Protein AF-A0A426TUD2-F1 (afdb_monomer_lite)

Radius of gyration: 15.71 Å; chains: 1; bounding box: 32×30×50 Å

Structure (mmCIF, N/CA/C/O backbone):
data_AF-A0A426TUD2-F1
#
_entry.id   AF-A0A426TUD2-F1
#
loop_
_atom_site.group_PDB
_atom_site.id
_atom_site.type_symbol
_atom_site.label_atom_id
_atom_site.label_alt_id
_atom_site.label_comp_id
_atom_site.label_asym_id
_atom_site.label_entity_id
_atom_site.label_seq_id
_atom_site.pdbx_PDB_ins_code
_atom_site.Cartn_x
_atom_site.Cartn_y
_atom_site.Cartn_z
_atom_site.occupancy
_atom_site.B_iso_or_equiv
_atom_site.auth_seq_id
_atom_site.auth_comp_id
_atom_site.auth_asym_id
_atom_site.auth_atom_id
_atom_site.pdbx_PDB_model_num
ATOM 1 N N . MET A 1 1 ? -5.319 -3.086 31.524 1.00 36.00 1 MET A N 1
ATOM 2 C CA . MET A 1 1 ? -4.869 -2.495 30.246 1.00 36.00 1 MET A CA 1
ATOM 3 C C . MET A 1 1 ? -4.905 -3.609 29.208 1.00 36.00 1 MET A C 1
ATOM 5 O O . MET A 1 1 ? -3.940 -4.347 29.091 1.00 36.00 1 MET A O 1
ATOM 9 N N . GLY A 1 2 ? -6.070 -3.860 28.607 1.00 40.62 2 GLY A N 1
ATOM 10 C CA . GLY A 1 2 ? -6.332 -5.069 27.818 1.00 40.62 2 GLY A CA 1
ATOM 11 C C . GLY A 1 2 ? -6.482 -4.768 26.328 1.00 40.62 2 GLY A C 1
ATOM 12 O O . GLY A 1 2 ? -7.270 -3.904 25.970 1.00 40.62 2 GLY A O 1
ATOM 13 N N . HIS A 1 3 ? -5.733 -5.517 25.514 1.00 43.00 3 HIS A N 1
ATOM 14 C CA . HIS A 1 3 ? -5.920 -5.785 24.079 1.00 43.00 3 HIS A CA 1
ATOM 15 C C . HIS A 1 3 ? -5.788 -4.619 23.083 1.00 43.00 3 HIS A C 1
ATOM 17 O O . HIS A 1 3 ? -6.689 -4.330 22.306 1.00 43.00 3 HIS A O 1
ATOM 23 N N . ASN A 1 4 ? -4.580 -4.052 23.003 1.00 54.97 4 ASN A N 1
ATOM 24 C CA . ASN A 1 4 ? -4.110 -3.288 21.836 1.00 54.97 4 ASN A CA 1
ATOM 25 C C . ASN A 1 4 ? -3.398 -4.188 20.802 1.00 54.97 4 ASN A C 1
ATOM 27 O O . ASN A 1 4 ? -2.557 -3.728 20.037 1.00 54.97 4 ASN A O 1
ATOM 31 N N . GLN A 1 5 ? -3.684 -5.490 20.788 1.00 68.19 5 GLN A N 1
ATOM 32 C CA . GLN A 1 5 ? -3.081 -6.424 19.837 1.00 68.19 5 GLN A CA 1
ATOM 33 C C . GLN A 1 5 ? -3.903 -6.437 18.543 1.00 68.19 5 GLN A C 1
ATOM 35 O O . GLN A 1 5 ? -5.105 -6.148 18.555 1.00 68.19 5 GLN A O 1
ATOM 40 N N . ILE A 1 6 ? -3.232 -6.658 17.418 1.00 77.06 6 ILE A N 1
ATOM 41 C CA . ILE A 1 6 ? -3.902 -6.931 16.147 1.00 77.06 6 ILE A CA 1
ATOM 42 C C . ILE A 1 6 ? -4.496 -8.331 16.257 1.00 77.06 6 ILE A C 1
ATOM 44 O O . ILE A 1 6 ? -3.833 -9.231 16.768 1.00 77.06 6 ILE A O 1
ATOM 48 N N . ASP A 1 7 ? -5.738 -8.501 15.817 1.00 82.75 7 ASP A N 1
ATOM 49 C CA . ASP A 1 7 ? -6.305 -9.837 15.676 1.00 82.75 7 ASP A CA 1
ATOM 50 C C . ASP A 1 7 ? -5.649 -10.501 14.459 1.00 82.75 7 ASP A C 1
ATOM 52 O O . ASP A 1 7 ? -5.958 -10.168 13.314 1.00 82.75 7 ASP A O 1
ATOM 56 N N . GLU A 1 8 ? -4.686 -11.386 14.717 1.00 83.38 8 GLU A N 1
ATOM 57 C CA . GLU A 1 8 ? -3.922 -12.089 13.681 1.00 83.38 8 GLU A CA 1
ATOM 58 C C . GLU A 1 8 ? -4.817 -12.969 12.803 1.00 83.38 8 GLU A C 1
ATOM 60 O O . GLU A 1 8 ? -4.567 -13.089 11.604 1.00 83.38 8 GLU A O 1
ATOM 65 N N . HIS A 1 9 ? -5.891 -13.537 13.362 1.00 84.56 9 HIS A N 1
ATOM 66 C CA . HIS A 1 9 ? -6.838 -14.332 12.587 1.00 84.56 9 HIS A CA 1
ATOM 67 C C . HIS A 1 9 ? -7.588 -13.447 11.593 1.00 84.56 9 HIS A C 1
ATOM 69 O O . HIS A 1 9 ? -7.661 -13.759 10.404 1.00 84.56 9 HIS A O 1
ATOM 75 N N . TYR A 1 10 ? -8.092 -12.308 12.063 1.00 86.62 10 TYR A N 1
ATOM 76 C CA . TYR A 1 10 ? -8.818 -11.377 11.209 1.00 86.62 10 TYR A CA 1
ATOM 77 C C . TYR A 1 10 ? -7.907 -10.710 10.167 1.00 86.62 10 TYR A C 1
ATOM 79 O O . TYR A 1 10 ? -8.312 -10.520 9.018 1.00 86.62 10 TYR A O 1
ATOM 87 N N . LEU A 1 11 ? -6.655 -10.412 10.533 1.00 89.44 11 LEU A N 1
ATOM 88 C CA . LEU A 1 11 ? -5.634 -9.955 9.591 1.00 89.44 11 LEU A CA 1
ATOM 89 C C . LEU A 1 11 ? -5.381 -11.000 8.500 1.00 89.44 11 LEU A C 1
ATOM 91 O O . LEU A 1 11 ? -5.358 -10.632 7.331 1.00 89.44 11 LEU A O 1
ATOM 95 N N . GLY A 1 12 ? -5.247 -12.280 8.860 1.00 89.31 12 GLY A N 1
ATOM 96 C CA . GLY A 1 12 ? -5.080 -13.373 7.899 1.00 89.31 12 GLY A CA 1
ATOM 97 C C . GLY A 1 12 ? -6.261 -13.482 6.932 1.00 89.31 12 GLY A C 1
ATOM 98 O O . GLY A 1 12 ? -6.066 -13.507 5.719 1.00 89.31 12 GLY A O 1
ATOM 99 N N . VAL A 1 13 ? -7.495 -13.429 7.447 1.00 91.88 13 VAL A N 1
ATOM 100 C CA . VAL A 1 13 ? -8.706 -13.436 6.609 1.00 91.88 13 VAL A CA 1
ATOM 101 C C . VAL A 1 13 ? -8.710 -12.260 5.633 1.00 91.88 13 VAL A C 1
ATOM 103 O O . VAL A 1 13 ? -8.972 -12.455 4.447 1.00 91.88 13 VAL A O 1
ATOM 106 N N . LEU A 1 14 ? -8.405 -11.042 6.088 1.00 93.75 14 LEU A N 1
ATOM 107 C CA . LEU A 1 14 ? -8.321 -9.887 5.191 1.00 93.75 14 LEU A CA 1
ATOM 108 C C . LEU A 1 14 ? -7.164 -9.997 4.200 1.00 93.75 14 LEU A C 1
ATOM 110 O O . LEU A 1 14 ? -7.318 -9.591 3.048 1.00 93.75 14 LEU A O 1
ATOM 114 N N . SER A 1 15 ? -6.027 -10.534 4.632 1.00 94.38 15 SER A N 1
ATOM 115 C CA . SER A 1 15 ? -4.863 -10.752 3.780 1.00 94.38 15 SER A CA 1
ATOM 116 C C . SER A 1 15 ? -5.247 -11.598 2.565 1.00 94.38 15 SER A C 1
ATOM 118 O O . SER A 1 15 ? -5.055 -11.161 1.429 1.00 94.38 15 SER A O 1
ATOM 120 N N . ASP A 1 16 ? -5.925 -12.724 2.793 1.00 93.50 16 ASP A N 1
ATOM 121 C CA . ASP A 1 16 ? -6.317 -13.657 1.735 1.00 93.50 16 ASP A CA 1
ATOM 122 C C . ASP A 1 16 ? -7.517 -13.172 0.909 1.00 93.50 16 ASP A C 1
ATOM 124 O O . ASP A 1 16 ? -7.523 -13.271 -0.320 1.00 93.50 16 ASP A O 1
ATOM 128 N N . THR A 1 17 ? -8.561 -12.663 1.569 1.00 94.75 17 THR A N 1
ATOM 129 C CA . THR A 1 17 ? -9.856 -12.397 0.912 1.00 94.75 17 THR A CA 1
ATOM 130 C C . THR A 1 17 ? -9.960 -11.011 0.286 1.00 94.75 17 THR A C 1
ATOM 132 O O . THR A 1 17 ? -10.781 -10.808 -0.609 1.00 94.75 17 THR A O 1
ATOM 135 N N . LEU A 1 18 ? -9.136 -10.061 0.734 1.00 94.94 18 LEU A N 1
ATOM 136 C CA . LEU A 1 18 ? -9.221 -8.660 0.331 1.00 94.94 18 LEU A CA 1
ATOM 137 C C . LEU A 1 18 ? -7.897 -8.148 -0.232 1.00 94.94 18 LEU A C 1
ATOM 139 O O . LEU A 1 18 ? -7.848 -7.689 -1.373 1.00 94.94 18 LEU A O 1
ATOM 143 N N . LEU A 1 19 ? -6.814 -8.246 0.541 1.00 97.06 19 LEU A N 1
ATOM 144 C CA . LEU A 1 19 ? -5.549 -7.594 0.203 1.00 97.06 19 LEU A CA 1
ATOM 145 C C . LEU A 1 19 ? -4.816 -8.305 -0.936 1.00 97.06 19 LEU A C 1
ATOM 147 O O . LEU A 1 19 ? -4.286 -7.628 -1.816 1.00 97.06 19 LEU A O 1
ATOM 151 N N . TYR A 1 20 ? -4.820 -9.640 -0.969 1.00 97.50 20 TYR A N 1
ATOM 152 C CA . TYR A 1 20 ? -4.233 -10.405 -2.068 1.00 97.50 20 TYR A CA 1
ATOM 153 C C . TYR A 1 20 ? -4.912 -10.111 -3.422 1.00 97.50 20 TYR A C 1
ATOM 155 O O . TYR A 1 20 ? -4.207 -9.717 -4.361 1.00 97.50 20 TYR A O 1
ATOM 163 N N . PRO A 1 21 ? -6.255 -10.213 -3.561 1.00 97.69 21 PRO A N 1
ATOM 164 C CA . PRO A 1 21 ? -6.935 -9.841 -4.800 1.00 97.69 21 PRO A CA 1
ATOM 165 C C . PRO A 1 21 ? -6.694 -8.382 -5.199 1.00 97.69 21 PRO A C 1
ATOM 167 O O . PRO A 1 21 ? -6.480 -8.095 -6.376 1.00 97.69 21 PRO A O 1
ATOM 170 N N . GLU A 1 22 ? -6.696 -7.452 -4.242 1.00 97.56 22 GLU A N 1
ATOM 171 C CA . GLU A 1 22 ? -6.455 -6.034 -4.523 1.00 97.56 22 GLU A CA 1
ATOM 172 C C . GLU A 1 22 ? -5.025 -5.765 -4.995 1.00 97.56 22 GLU A C 1
ATOM 174 O O . GLU A 1 22 ? -4.836 -4.983 -5.929 1.00 97.56 22 GLU A O 1
ATOM 179 N N . ALA A 1 23 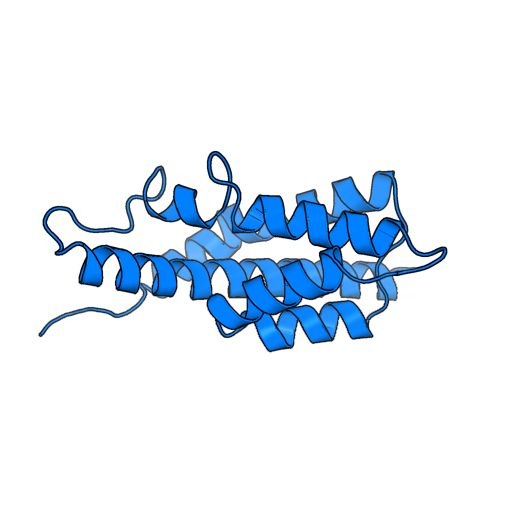? -4.026 -6.429 -4.410 1.00 98.06 23 ALA A N 1
ATOM 180 C CA . ALA A 1 23 ? -2.629 -6.316 -4.821 1.00 98.06 23 ALA A CA 1
ATOM 181 C C . ALA A 1 23 ? -2.410 -6.856 -6.241 1.00 98.06 23 ALA A C 1
ATOM 183 O O . ALA A 1 23 ? -1.746 -6.209 -7.054 1.00 98.06 23 ALA A O 1
ATOM 184 N N . ARG A 1 24 ? -3.030 -7.997 -6.571 1.00 97.81 24 ARG A N 1
ATOM 185 C CA . ARG A 1 24 ? -3.049 -8.548 -7.935 1.00 97.81 24 ARG A CA 1
ATOM 186 C C . ARG A 1 24 ? -3.677 -7.568 -8.918 1.00 97.81 24 ARG A C 1
ATOM 188 O O . ARG A 1 24 ? -3.041 -7.187 -9.890 1.00 97.81 24 ARG A O 1
ATOM 195 N N . GLN A 1 25 ? -4.880 -7.082 -8.622 1.00 97.69 25 GLN A N 1
ATOM 196 C CA . GLN A 1 25 ? -5.573 -6.135 -9.495 1.00 97.69 25 GLN A CA 1
ATOM 197 C C . GLN A 1 25 ? -4.828 -4.806 -9.641 1.00 97.69 25 GLN A C 1
ATOM 199 O O . GLN A 1 25 ? -4.883 -4.186 -10.702 1.00 97.69 25 GLN A O 1
ATOM 204 N N . PHE A 1 26 ? -4.167 -4.334 -8.581 1.00 97.88 26 PHE A N 1
ATOM 205 C CA . PHE A 1 26 ? -3.298 -3.164 -8.642 1.00 97.88 26 PHE A CA 1
ATOM 206 C C . PHE A 1 26 ? -2.200 -3.382 -9.682 1.00 97.88 26 PHE A C 1
ATOM 208 O O . PHE A 1 26 ? -2.045 -2.559 -10.584 1.00 97.88 26 PHE A O 1
ATOM 215 N N . LEU A 1 27 ? -1.487 -4.506 -9.577 1.00 97.12 27 LEU A N 1
ATOM 216 C CA . LEU A 1 27 ? -0.404 -4.848 -10.486 1.00 97.12 27 LEU A CA 1
ATOM 217 C C . LEU A 1 27 ? -0.909 -5.031 -11.920 1.00 97.12 27 LEU A C 1
ATOM 219 O O . LEU A 1 27 ? -0.376 -4.409 -12.831 1.00 97.12 27 LEU A O 1
ATOM 223 N N . ASP A 1 28 ? -1.981 -5.798 -12.115 1.00 96.69 28 ASP A N 1
ATOM 224 C CA . ASP A 1 28 ? -2.558 -6.069 -13.433 1.00 96.69 28 ASP A CA 1
ATOM 225 C C . ASP A 1 28 ? -3.016 -4.785 -14.131 1.00 96.69 28 ASP A C 1
ATOM 227 O O . ASP A 1 28 ? -2.833 -4.625 -15.334 1.00 96.69 28 ASP A O 1
ATOM 231 N N . ARG A 1 29 ? -3.620 -3.840 -13.394 1.00 96.75 29 ARG A N 1
ATOM 232 C CA . ARG A 1 29 ? -3.993 -2.533 -13.956 1.00 96.75 29 ARG A CA 1
ATOM 233 C C . ARG A 1 29 ? -2.769 -1.717 -14.337 1.00 96.75 29 ARG A C 1
ATOM 235 O O . ARG A 1 29 ? -2.778 -1.102 -15.395 1.00 96.75 29 ARG A O 1
ATOM 242 N N . PHE A 1 30 ? -1.740 -1.713 -13.495 1.00 97.00 30 PHE A N 1
ATOM 243 C CA . PHE A 1 30 ? -0.510 -0.987 -13.777 1.00 97.00 30 PHE A CA 1
ATOM 244 C C . PHE A 1 30 ? 0.187 -1.534 -15.032 1.00 97.00 30 PHE A C 1
ATOM 246 O O . PHE A 1 30 ? 0.553 -0.763 -15.916 1.00 97.00 30 PHE A O 1
ATOM 253 N N . LEU A 1 31 ? 0.275 -2.860 -15.159 1.00 96.25 31 LEU A N 1
ATOM 254 C CA . LEU A 1 31 ? 0.938 -3.539 -16.275 1.00 96.25 31 LEU A CA 1
ATOM 255 C C . LEU A 1 31 ? 0.200 -3.426 -17.618 1.00 96.25 31 LEU A C 1
ATOM 257 O O . LEU A 1 31 ? 0.786 -3.699 -18.661 1.00 96.25 31 LEU A O 1
ATOM 261 N N . LYS A 1 32 ? -1.065 -2.985 -17.633 1.00 96.56 32 LYS A N 1
ATOM 262 C CA . LYS A 1 32 ? -1.768 -2.658 -18.888 1.00 96.56 32 LYS A CA 1
ATOM 263 C C . LYS A 1 32 ? -1.189 -1.437 -19.595 1.00 96.56 32 LYS A C 1
ATOM 265 O O . LYS A 1 32 ? -1.361 -1.304 -20.802 1.00 96.56 32 LYS A O 1
ATOM 270 N N . GLU A 1 33 ? -0.569 -0.534 -18.842 1.00 95.62 33 GLU A N 1
ATOM 271 C CA . GLU A 1 33 ? -0.129 0.774 -19.337 1.00 95.62 33 GLU A CA 1
ATOM 272 C C . GLU A 1 33 ? 1.381 0.985 -19.183 1.00 95.62 33 GLU A C 1
ATOM 274 O O . GLU A 1 33 ? 1.957 1.827 -19.872 1.00 95.62 33 GLU A O 1
ATOM 279 N N . TYR A 1 34 ? 2.028 0.235 -18.288 1.00 95.88 34 TYR A N 1
ATOM 280 C CA . TYR A 1 34 ? 3.396 0.492 -17.859 1.00 95.88 34 TYR A CA 1
ATOM 281 C C . TYR A 1 34 ? 4.211 -0.784 -17.664 1.00 95.88 34 TYR A C 1
ATOM 283 O O . TYR A 1 34 ? 3.688 -1.839 -17.323 1.00 95.88 34 TYR A O 1
ATOM 291 N N . GLU A 1 35 ? 5.528 -0.652 -17.795 1.00 93.56 35 GLU A N 1
ATOM 292 C CA . GLU A 1 35 ? 6.474 -1.717 -17.469 1.00 93.56 35 GLU A CA 1
ATOM 293 C C . GLU A 1 35 ? 6.660 -1.866 -15.956 1.00 93.56 35 GLU A C 1
ATOM 295 O O . GLU A 1 35 ? 6.612 -0.890 -15.197 1.00 93.56 35 GLU A O 1
ATOM 300 N N . LEU A 1 36 ? 6.922 -3.100 -15.518 1.00 93.44 36 LEU A N 1
ATOM 301 C CA . LEU A 1 36 ? 7.162 -3.416 -14.116 1.00 93.44 36 LEU A CA 1
ATOM 302 C C . LEU A 1 36 ? 8.359 -2.634 -13.547 1.00 93.44 36 LEU A C 1
ATOM 304 O O . LEU A 1 36 ? 9.387 -2.438 -14.198 1.00 93.44 36 LEU A O 1
ATOM 308 N N . LEU A 1 37 ? 8.265 -2.237 -12.273 1.00 93.62 37 LEU A N 1
ATOM 309 C CA . LEU A 1 37 ? 9.415 -1.661 -11.581 1.00 93.62 37 LEU A CA 1
ATOM 310 C C . LEU A 1 37 ? 10.551 -2.686 -11.415 1.00 93.62 37 LEU A C 1
ATOM 312 O O . LEU A 1 37 ? 10.297 -3.857 -11.137 1.00 93.62 37 LEU A O 1
ATOM 316 N N . PRO A 1 38 ? 11.820 -2.241 -11.418 1.00 93.69 38 PRO A N 1
ATOM 317 C CA . PRO A 1 38 ? 12.944 -3.102 -11.088 1.00 93.69 38 PRO A CA 1
ATOM 318 C C . PRO A 1 38 ? 12.807 -3.705 -9.691 1.00 93.69 38 PRO A C 1
ATOM 320 O O . PRO A 1 38 ? 12.423 -3.008 -8.748 1.00 93.69 38 PRO A O 1
ATOM 323 N N . THR A 1 39 ? 13.279 -4.939 -9.518 1.00 92.50 39 THR A N 1
ATOM 324 C CA . THR A 1 39 ? 13.262 -5.679 -8.245 1.00 92.50 39 THR A CA 1
ATOM 325 C C . THR A 1 39 ? 13.743 -4.859 -7.047 1.00 92.50 39 THR A C 1
ATOM 327 O O . THR A 1 39 ? 13.145 -4.912 -5.977 1.00 92.50 39 THR A O 1
ATOM 330 N N . LYS A 1 40 ? 14.774 -4.021 -7.218 1.00 93.19 40 LYS A N 1
ATOM 331 C CA . LYS A 1 40 ? 15.280 -3.146 -6.143 1.00 93.19 40 LYS A CA 1
ATOM 332 C C . LYS A 1 40 ? 14.231 -2.170 -5.587 1.00 93.19 40 LYS A C 1
ATOM 334 O O . LYS A 1 40 ? 14.275 -1.854 -4.404 1.00 93.19 40 LYS A O 1
ATOM 339 N N . GLN A 1 41 ? 13.305 -1.688 -6.420 1.00 94.12 41 GLN A N 1
ATOM 340 C CA . GLN A 1 41 ? 12.209 -0.815 -5.986 1.00 94.12 41 GLN A CA 1
ATOM 341 C C . GLN A 1 41 ? 11.185 -1.613 -5.168 1.00 94.12 41 GLN A C 1
ATOM 343 O O . GLN A 1 41 ? 10.762 -1.157 -4.109 1.00 94.12 41 GLN A O 1
ATOM 348 N N . MET A 1 42 ? 10.872 -2.838 -5.603 1.00 94.50 42 MET A N 1
ATOM 349 C CA . MET A 1 42 ? 9.966 -3.752 -4.897 1.00 94.50 42 MET A CA 1
ATOM 350 C C . MET A 1 42 ? 10.515 -4.177 -3.528 1.00 94.50 42 MET A C 1
ATOM 352 O O . MET A 1 42 ? 9.809 -4.136 -2.524 1.00 94.50 42 MET A O 1
ATOM 356 N N . VAL A 1 43 ? 11.808 -4.496 -3.447 1.00 92.25 43 VAL A N 1
ATOM 357 C CA . VAL A 1 43 ? 12.477 -4.803 -2.171 1.00 92.25 43 VAL A CA 1
ATOM 358 C C . VAL A 1 43 ? 12.496 -3.582 -1.243 1.00 92.25 43 VAL A C 1
ATOM 360 O O . VAL A 1 43 ? 12.291 -3.713 -0.034 1.00 92.25 43 VAL A O 1
ATOM 363 N N . GLY A 1 44 ? 12.691 -2.382 -1.803 1.00 94.00 44 GLY A N 1
ATOM 364 C CA . GLY A 1 44 ? 12.577 -1.124 -1.065 1.00 94.00 44 GLY A CA 1
ATOM 365 C C . GLY A 1 44 ? 11.195 -0.957 -0.433 1.00 94.00 44 GLY A C 1
ATOM 366 O O . GLY A 1 44 ? 11.099 -0.750 0.774 1.00 94.00 44 GLY A O 1
ATOM 367 N N . LEU A 1 45 ? 10.128 -1.138 -1.218 1.00 95.38 45 LEU A N 1
ATOM 368 C CA . LEU A 1 45 ? 8.747 -1.116 -0.723 1.00 95.38 45 LEU A CA 1
ATOM 369 C C . LEU A 1 45 ? 8.539 -2.078 0.446 1.00 95.38 45 LEU A C 1
ATOM 371 O O . LEU A 1 45 ? 8.039 -1.665 1.493 1.00 95.38 45 LEU A O 1
ATOM 375 N N . LEU A 1 46 ? 8.977 -3.331 0.301 1.00 94.94 46 LEU A N 1
ATOM 376 C CA . LEU A 1 46 ? 8.842 -4.332 1.357 1.00 94.94 46 LEU A CA 1
ATOM 377 C C . LEU A 1 46 ? 9.563 -3.904 2.643 1.00 94.94 46 LEU A C 1
ATOM 379 O O . LEU A 1 46 ? 9.014 -4.045 3.735 1.00 94.94 46 LEU A O 1
ATOM 383 N N . THR A 1 47 ? 10.757 -3.323 2.517 1.00 95.44 47 THR A N 1
ATOM 384 C CA . THR A 1 47 ? 11.559 -2.857 3.657 1.00 95.44 47 THR A CA 1
ATOM 385 C C . THR A 1 47 ? 10.823 -1.788 4.461 1.00 95.44 47 THR A C 1
ATOM 387 O O . THR A 1 47 ? 10.684 -1.920 5.676 1.00 95.44 47 THR A O 1
ATOM 390 N N . PHE A 1 48 ? 10.301 -0.763 3.784 1.00 96.19 48 PHE A N 1
ATOM 391 C CA . PHE A 1 48 ? 9.622 0.357 4.442 1.00 96.19 48 PHE A CA 1
ATOM 392 C C . PHE A 1 48 ? 8.181 0.039 4.858 1.00 96.19 48 PHE A C 1
ATOM 394 O O . PHE A 1 48 ? 7.623 0.741 5.695 1.00 96.19 48 PHE A O 1
ATOM 401 N N . SER A 1 49 ? 7.578 -1.032 4.331 1.00 95.81 49 SER A N 1
ATOM 402 C CA . SER A 1 49 ? 6.202 -1.428 4.668 1.00 95.81 49 SER A CA 1
ATOM 403 C C . SER A 1 49 ? 6.001 -1.907 6.109 1.00 95.81 49 SER A C 1
ATOM 405 O O . SER A 1 49 ? 4.868 -1.975 6.568 1.00 95.81 49 SER A O 1
ATOM 407 N N . ARG A 1 50 ? 7.083 -2.192 6.847 1.00 91.06 50 ARG A N 1
ATOM 408 C CA . ARG A 1 50 ? 7.030 -2.621 8.258 1.00 91.06 50 ARG A CA 1
ATOM 409 C C . ARG A 1 50 ? 6.506 -1.539 9.203 1.00 91.06 50 ARG A C 1
ATOM 411 O O . ARG A 1 50 ? 6.098 -1.841 10.321 1.00 91.06 50 ARG A O 1
ATOM 418 N N . ASN A 1 51 ? 6.542 -0.278 8.778 1.00 93.00 51 ASN A N 1
ATOM 419 C CA . ASN A 1 51 ? 6.037 0.848 9.543 1.00 93.00 51 ASN A CA 1
ATOM 420 C C . ASN A 1 51 ? 5.225 1.775 8.635 1.00 93.00 51 ASN A C 1
ATOM 422 O O . ASN A 1 51 ? 5.716 2.252 7.616 1.00 93.00 51 ASN A O 1
ATOM 426 N N . TRP A 1 52 ? 3.994 2.090 9.042 1.00 94.38 52 TRP A N 1
ATOM 427 C CA . TRP A 1 52 ? 3.092 2.947 8.269 1.00 94.38 52 TRP A CA 1
ATOM 428 C C . TRP A 1 52 ? 3.701 4.313 7.909 1.00 94.38 52 TRP A C 1
ATOM 430 O O . TRP A 1 52 ? 3.652 4.751 6.758 1.00 94.38 52 TRP A O 1
ATOM 440 N N . GLY A 1 53 ? 4.301 4.994 8.888 1.00 94.50 53 GLY A N 1
ATOM 441 C CA . GLY A 1 53 ? 4.892 6.316 8.691 1.00 94.50 53 GLY A CA 1
ATOM 442 C C . GLY A 1 53 ? 6.131 6.288 7.796 1.00 94.50 53 GLY A C 1
ATOM 443 O O . GLY A 1 53 ? 6.370 7.229 7.037 1.00 94.50 53 GLY A O 1
ATOM 444 N N . GLU A 1 54 ? 6.925 5.221 7.856 1.00 96.00 54 GLU A N 1
ATOM 445 C CA . GLU A 1 54 ? 8.057 5.014 6.947 1.00 96.00 54 GLU A CA 1
ATOM 446 C C . GLU A 1 54 ? 7.597 4.696 5.529 1.00 96.00 54 GLU A C 1
ATOM 448 O O . GLU A 1 54 ? 8.077 5.339 4.597 1.00 96.00 54 GLU A O 1
ATOM 453 N N . LEU A 1 55 ? 6.615 3.806 5.367 1.00 97.25 55 LEU A N 1
ATOM 454 C CA . LEU A 1 55 ? 6.027 3.478 4.072 1.00 97.25 55 LEU A CA 1
ATOM 455 C C . LEU A 1 55 ? 5.482 4.725 3.378 1.00 97.25 55 LEU A C 1
ATOM 457 O O . LEU A 1 55 ? 5.839 5.000 2.234 1.00 97.25 55 LEU A O 1
ATOM 461 N N . LEU A 1 56 ? 4.660 5.521 4.068 1.00 96.69 56 LEU A N 1
ATOM 462 C CA . LEU A 1 56 ? 4.103 6.737 3.477 1.00 96.69 56 LEU A CA 1
ATOM 463 C C . LEU A 1 56 ? 5.182 7.751 3.104 1.00 96.69 56 LEU A C 1
ATOM 465 O O . LEU A 1 56 ? 5.083 8.374 2.047 1.00 96.69 56 LEU A O 1
ATOM 469 N N . ARG A 1 57 ? 6.204 7.939 3.949 1.00 97.31 57 ARG A N 1
ATOM 470 C CA . ARG A 1 57 ? 7.327 8.835 3.630 1.00 97.31 57 ARG A CA 1
ATOM 471 C C . ARG A 1 57 ? 8.098 8.337 2.417 1.00 97.31 57 ARG A C 1
ATOM 473 O O . ARG A 1 57 ? 8.391 9.135 1.532 1.00 97.31 57 ARG A O 1
ATOM 480 N N . PHE A 1 58 ? 8.378 7.039 2.358 1.00 97.31 58 PHE A N 1
ATOM 481 C CA . PHE A 1 58 ? 9.056 6.416 1.232 1.00 97.31 58 PHE A CA 1
ATOM 482 C C . PHE A 1 58 ? 8.258 6.596 -0.060 1.00 97.31 58 PHE A C 1
ATOM 484 O O . PHE A 1 58 ? 8.782 7.154 -1.017 1.00 97.31 58 PHE A O 1
ATOM 491 N N . VAL A 1 59 ? 6.977 6.220 -0.077 1.00 97.69 59 VAL A N 1
ATOM 492 C CA . VAL A 1 59 ? 6.116 6.339 -1.263 1.00 97.69 59 VAL A CA 1
ATOM 493 C C . VAL A 1 59 ? 5.999 7.796 -1.720 1.00 97.69 59 VAL A C 1
ATOM 495 O O . VAL A 1 59 ? 6.181 8.071 -2.902 1.00 97.69 59 VAL A O 1
ATOM 498 N N . LYS A 1 60 ? 5.779 8.747 -0.799 1.00 97.06 60 LYS A N 1
ATOM 499 C CA . LYS A 1 60 ? 5.718 10.188 -1.121 1.00 97.06 60 LYS A CA 1
ATOM 500 C C . LYS A 1 60 ? 7.045 10.705 -1.683 1.00 97.06 60 LYS A C 1
ATOM 502 O O . LYS A 1 60 ? 7.048 11.491 -2.626 1.00 97.06 60 LYS A O 1
ATOM 507 N N . HIS A 1 61 ? 8.170 10.258 -1.127 1.00 97.12 61 HIS A N 1
ATOM 508 C CA . HIS A 1 61 ? 9.491 10.614 -1.636 1.00 97.12 61 HIS A CA 1
ATOM 509 C C . HIS A 1 61 ? 9.720 10.064 -3.047 1.00 97.12 61 HIS A C 1
ATOM 511 O O . HIS A 1 61 ? 10.177 10.799 -3.918 1.00 97.12 61 HIS A O 1
ATOM 517 N N . GLN A 1 62 ? 9.371 8.799 -3.291 1.00 96.81 62 GLN A N 1
ATOM 518 C CA . GLN A 1 62 ? 9.526 8.194 -4.610 1.00 96.81 62 GLN A CA 1
ATOM 519 C C . GLN A 1 62 ? 8.577 8.815 -5.646 1.00 96.81 62 GLN A C 1
ATOM 521 O O . GLN A 1 62 ? 8.982 9.025 -6.781 1.00 96.81 62 GLN A O 1
ATOM 526 N N . GLU A 1 63 ? 7.349 9.180 -5.279 1.00 96.38 63 GLU A N 1
ATOM 527 C CA . GLU A 1 63 ? 6.431 9.930 -6.151 1.00 96.38 63 GLU A CA 1
ATOM 528 C C . GLU A 1 63 ? 6.985 11.320 -6.522 1.00 96.38 63 GLU A C 1
ATOM 530 O O . GLU A 1 63 ? 6.854 11.766 -7.662 1.00 96.38 63 GLU A O 1
ATOM 535 N N . GLY A 1 64 ? 7.604 12.015 -5.564 1.00 94.56 64 GLY A N 1
ATOM 536 C CA . GLY A 1 64 ? 8.160 13.358 -5.759 1.00 94.56 64 GLY A CA 1
ATOM 537 C C . GLY A 1 64 ? 9.538 13.395 -6.424 1.00 94.56 64 GLY A C 1
ATOM 538 O O . GLY A 1 64 ? 10.037 14.479 -6.722 1.00 94.56 64 GLY A O 1
ATOM 539 N N . ARG A 1 65 ? 10.173 12.240 -6.632 1.00 95.69 65 ARG A N 1
ATOM 540 C CA . ARG A 1 65 ? 11.505 12.145 -7.228 1.00 95.69 65 ARG A CA 1
ATOM 541 C C . ARG A 1 65 ? 11.470 12.497 -8.71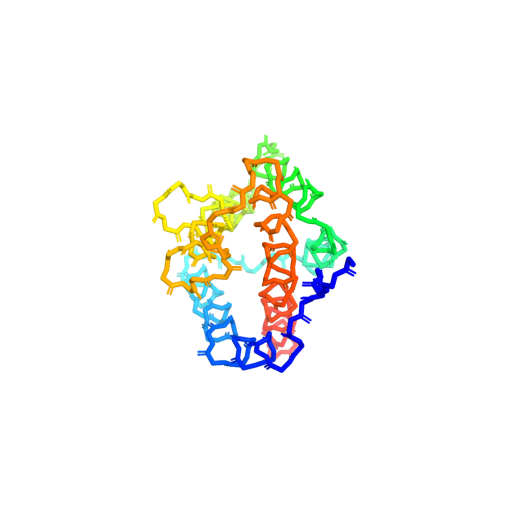8 1.00 95.69 65 ARG A C 1
ATOM 543 O O . ARG A 1 65 ? 10.538 12.133 -9.431 1.00 95.69 65 ARG A O 1
ATOM 550 N N . ASP A 1 66 ? 12.530 13.149 -9.192 1.00 94.81 66 ASP A N 1
ATOM 551 C CA . ASP A 1 66 ? 12.795 13.269 -10.624 1.00 94.81 66 ASP A CA 1
ATOM 552 C C . ASP A 1 66 ? 13.311 11.930 -11.173 1.00 94.81 66 ASP A C 1
ATOM 554 O O . ASP A 1 66 ? 14.390 11.445 -10.805 1.00 94.81 66 ASP A O 1
ATOM 558 N N . TRP A 1 67 ? 12.492 11.304 -12.015 1.00 92.62 67 TRP A N 1
ATOM 559 C CA . TRP A 1 67 ? 12.761 10.005 -12.624 1.00 92.62 67 TRP A CA 1
ATOM 560 C C . TRP A 1 67 ? 13.304 10.103 -14.052 1.00 92.62 67 TRP A C 1
ATOM 562 O O . TRP A 1 67 ? 13.590 9.064 -14.654 1.00 92.62 67 TRP A O 1
ATOM 572 N N . GLY A 1 68 ? 13.469 11.311 -14.599 1.00 93.56 68 GLY A N 1
ATOM 573 C CA . GLY A 1 68 ? 13.842 11.508 -15.997 1.00 93.56 68 GLY A CA 1
ATOM 574 C C . GLY A 1 68 ? 12.869 10.793 -16.938 1.00 93.56 68 GLY A C 1
ATOM 575 O O . GLY A 1 68 ? 11.669 11.024 -16.899 1.00 93.56 68 GLY A O 1
ATOM 576 N N . ASN A 1 69 ? 13.369 9.866 -17.757 1.00 91.44 69 ASN A N 1
ATOM 577 C CA . ASN A 1 69 ? 12.552 9.106 -18.711 1.00 91.44 69 ASN A CA 1
ATOM 578 C C . ASN A 1 69 ? 11.726 7.956 -18.091 1.00 91.44 69 ASN A C 1
ATOM 580 O O . ASN A 1 69 ? 11.107 7.188 -18.824 1.00 91.44 69 ASN A O 1
ATOM 584 N N . LYS A 1 70 ? 11.717 7.803 -16.761 1.00 92.94 70 LYS A N 1
ATOM 585 C CA . LYS A 1 70 ? 11.019 6.716 -16.048 1.00 92.94 70 LYS A CA 1
ATOM 586 C C . LYS A 1 70 ? 9.750 7.203 -15.358 1.00 92.94 70 LYS A C 1
ATOM 588 O O . LYS A 1 70 ? 9.498 6.871 -14.201 1.00 92.94 70 LYS A O 1
ATOM 593 N N . ASP A 1 71 ? 8.931 7.965 -16.075 1.00 92.19 71 ASP A N 1
ATOM 594 C CA . ASP A 1 71 ? 7.673 8.510 -15.549 1.00 92.19 71 ASP A CA 1
ATOM 595 C C . ASP A 1 71 ? 6.734 7.432 -14.994 1.00 92.19 71 ASP A C 1
ATOM 597 O O . ASP A 1 71 ? 6.036 7.663 -14.009 1.00 92.19 71 ASP A O 1
ATOM 601 N N . HIS A 1 72 ? 6.764 6.219 -15.545 1.00 94.94 72 HIS A N 1
ATOM 602 C CA . HIS A 1 72 ? 5.988 5.095 -15.024 1.00 94.94 72 HIS A CA 1
ATOM 603 C C . HIS A 1 72 ? 6.337 4.734 -13.567 1.00 94.94 72 HIS A C 1
ATOM 605 O O . HIS A 1 72 ? 5.468 4.271 -12.832 1.00 94.94 72 HIS A O 1
ATOM 611 N N . TYR A 1 73 ? 7.557 5.020 -13.089 1.00 96.44 73 TYR A N 1
ATOM 612 C CA . TYR A 1 73 ? 7.901 4.835 -11.673 1.00 96.44 73 TYR A CA 1
ATOM 613 C C . TYR A 1 73 ? 7.127 5.816 -10.801 1.00 96.44 73 TYR A C 1
ATOM 615 O O . TYR A 1 73 ? 6.528 5.425 -9.800 1.00 96.44 73 TYR A O 1
ATOM 623 N N . LYS A 1 74 ? 7.072 7.085 -11.213 1.00 96.38 74 LYS A N 1
ATOM 624 C CA . LYS A 1 74 ? 6.240 8.091 -10.555 1.00 96.38 74 LYS A CA 1
ATOM 625 C C . LYS A 1 74 ? 4.774 7.672 -10.543 1.00 96.38 74 LYS A C 1
ATOM 627 O O . LYS A 1 74 ? 4.134 7.783 -9.500 1.00 96.38 74 LYS A O 1
ATOM 632 N N . GLN A 1 75 ? 4.262 7.157 -11.663 1.00 97.12 75 GLN A N 1
ATOM 633 C CA . GLN A 1 75 ? 2.876 6.689 -11.753 1.00 97.12 75 GLN A CA 1
ATOM 634 C C . GLN A 1 75 ? 2.600 5.531 -10.796 1.00 97.12 75 GLN A C 1
ATOM 636 O O . GLN A 1 75 ? 1.592 5.566 -10.092 1.00 97.12 75 GLN A O 1
ATOM 641 N N . PHE A 1 76 ? 3.513 4.563 -10.686 1.00 98.00 76 PHE A N 1
ATOM 642 C CA . PHE A 1 76 ? 3.386 3.474 -9.719 1.00 98.00 76 PHE A CA 1
ATOM 643 C C . PHE A 1 76 ? 3.236 4.013 -8.292 1.00 98.00 76 PHE A C 1
ATOM 645 O O . PHE A 1 76 ? 2.287 3.674 -7.585 1.00 98.00 76 PHE A O 1
ATOM 652 N N . TYR A 1 77 ? 4.150 4.891 -7.868 1.00 97.94 77 TYR A N 1
ATOM 653 C CA . TYR A 1 77 ? 4.138 5.430 -6.508 1.00 97.94 77 TYR A CA 1
ATOM 654 C C . TYR A 1 77 ? 2.953 6.365 -6.250 1.00 97.94 77 TYR A C 1
ATOM 656 O O . TYR A 1 77 ? 2.406 6.355 -5.149 1.00 97.94 77 TYR A O 1
ATOM 664 N N . ALA A 1 78 ? 2.494 7.109 -7.258 1.00 97.25 78 ALA A N 1
ATOM 665 C CA . ALA A 1 78 ? 1.276 7.908 -7.170 1.00 97.25 78 ALA A CA 1
ATOM 666 C C . ALA A 1 78 ? 0.029 7.024 -6.987 1.00 97.25 78 ALA A C 1
ATOM 668 O O . ALA A 1 78 ? -0.801 7.296 -6.115 1.00 97.25 78 ALA A O 1
ATOM 669 N N . GLN A 1 79 ? -0.099 5.942 -7.764 1.00 97.62 79 GLN A N 1
ATOM 670 C CA . GLN A 1 79 ? -1.201 4.985 -7.625 1.00 97.62 79 GLN A CA 1
ATOM 671 C C . GLN A 1 79 ? -1.160 4.282 -6.265 1.00 97.62 79 GLN A C 1
ATOM 673 O O . GLN A 1 79 ? -2.186 4.194 -5.589 1.00 97.62 79 GLN A O 1
ATOM 678 N N . LEU A 1 80 ? 0.024 3.853 -5.819 1.00 98.00 80 LEU A N 1
ATOM 679 C CA . LEU A 1 80 ? 0.201 3.231 -4.509 1.00 98.00 80 LEU A CA 1
ATOM 680 C C . LEU A 1 80 ? -0.147 4.203 -3.377 1.00 98.00 80 LEU A C 1
ATOM 682 O O . LEU A 1 80 ? -0.858 3.836 -2.446 1.00 98.00 80 LEU A O 1
ATOM 686 N N . ARG A 1 81 ? 0.285 5.466 -3.460 1.00 97.31 81 ARG A N 1
ATOM 687 C CA . ARG A 1 81 ? -0.073 6.485 -2.465 1.00 97.31 81 ARG A CA 1
ATOM 688 C C . ARG A 1 81 ? -1.581 6.665 -2.363 1.00 97.31 81 ARG A C 1
ATOM 690 O O . ARG A 1 81 ? -2.089 6.755 -1.249 1.00 97.31 81 ARG A O 1
ATOM 697 N N . ARG A 1 82 ? -2.284 6.727 -3.498 1.00 96.94 82 ARG A N 1
ATOM 698 C CA . ARG A 1 82 ? -3.751 6.826 -3.518 1.00 96.94 82 ARG A CA 1
ATOM 699 C C . ARG A 1 82 ? -4.389 5.607 -2.861 1.00 96.94 82 ARG A C 1
ATOM 701 O O . ARG A 1 82 ? -5.275 5.764 -2.030 1.00 96.94 82 ARG A O 1
ATOM 708 N N . TYR A 1 83 ? -3.902 4.407 -3.169 1.00 97.38 83 TYR A N 1
ATOM 709 C CA . TYR A 1 83 ? -4.387 3.194 -2.517 1.00 97.38 83 TYR A CA 1
ATOM 710 C C . TYR A 1 83 ? -4.187 3.230 -0.992 1.00 97.38 83 TYR A C 1
ATOM 712 O O . TYR A 1 83 ? -5.074 2.820 -0.255 1.00 97.38 83 TYR A O 1
ATOM 720 N N . LEU A 1 84 ? -3.065 3.756 -0.495 1.00 96.81 84 LEU A N 1
ATOM 721 C CA . LEU A 1 84 ? -2.768 3.782 0.941 1.00 96.81 84 LEU A CA 1
ATOM 722 C C . LEU A 1 84 ? -3.504 4.909 1.695 1.00 96.81 84 LEU A C 1
ATOM 724 O O . LEU A 1 84 ? -4.154 4.656 2.710 1.00 96.81 84 LEU A O 1
ATOM 728 N N . ASP A 1 85 ? -3.385 6.150 1.224 1.00 94.94 85 ASP A N 1
ATOM 729 C CA . ASP A 1 85 ? -3.627 7.373 2.016 1.00 94.94 85 ASP A CA 1
ATOM 730 C C . ASP A 1 85 ? -4.569 8.364 1.307 1.00 94.94 85 ASP A C 1
ATOM 732 O O . ASP A 1 85 ? -4.604 9.542 1.664 1.00 94.94 85 ASP A O 1
ATOM 736 N N . ASP A 1 86 ? -5.321 7.934 0.285 1.00 94.06 86 ASP A N 1
ATOM 737 C CA . ASP A 1 86 ? -6.404 8.763 -0.254 1.00 94.06 86 ASP A CA 1
ATOM 738 C C . ASP A 1 86 ? -7.492 8.993 0.807 1.00 94.06 86 ASP A C 1
ATOM 740 O O . ASP A 1 86 ? -7.921 8.069 1.502 1.00 94.06 86 ASP A O 1
ATOM 744 N N . ALA A 1 87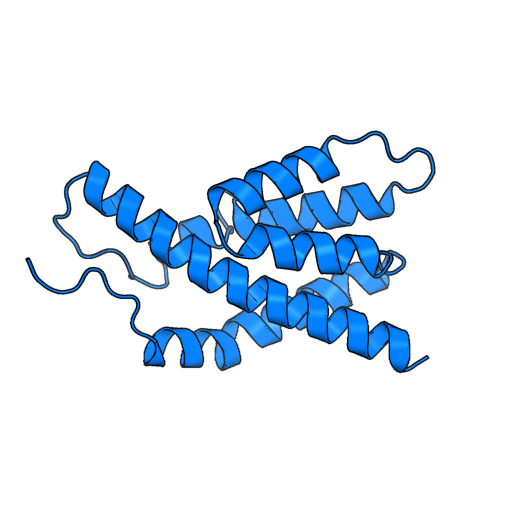 ? -7.955 10.239 0.916 1.00 89.06 87 ALA A N 1
ATOM 745 C CA . ALA A 1 87 ? -8.883 10.663 1.960 1.00 89.06 87 ALA A CA 1
ATOM 746 C C . ALA A 1 87 ? -10.289 10.051 1.834 1.00 89.06 87 ALA A C 1
ATOM 748 O O . ALA A 1 87 ? -11.053 10.102 2.796 1.00 89.06 87 ALA A O 1
ATOM 749 N N . LYS A 1 88 ? -10.649 9.515 0.662 1.00 88.94 88 LYS A N 1
ATOM 750 C CA . LYS A 1 88 ? -11.978 8.963 0.371 1.00 88.94 88 LYS A CA 1
ATOM 751 C C . LYS A 1 88 ? -11.953 7.459 0.143 1.00 88.94 88 LYS A C 1
ATOM 753 O O . LYS A 1 88 ? -12.893 6.782 0.535 1.00 88.94 88 LYS A O 1
ATOM 758 N N . THR A 1 89 ? -10.909 6.942 -0.502 1.00 90.88 89 THR A N 1
ATOM 759 C CA . THR A 1 89 ? -10.848 5.532 -0.928 1.00 90.88 89 THR A CA 1
ATOM 760 C C . THR A 1 89 ? -9.633 4.776 -0.399 1.00 90.88 89 THR A C 1
ATOM 762 O O . THR A 1 89 ? -9.499 3.584 -0.666 1.00 90.88 89 THR A O 1
ATOM 765 N N . GLY A 1 90 ? -8.728 5.447 0.316 1.00 93.25 90 GLY A N 1
ATOM 766 C CA . GLY A 1 90 ? -7.482 4.850 0.780 1.00 93.25 90 GLY A CA 1
ATOM 767 C C . GLY A 1 90 ? -7.687 3.770 1.843 1.00 93.25 90 GLY A C 1
ATOM 768 O O . GLY A 1 90 ? -8.657 3.768 2.601 1.00 93.25 90 GLY A O 1
ATOM 769 N N . LEU A 1 91 ? -6.720 2.867 1.962 1.00 93.75 91 LEU A N 1
ATOM 770 C CA . LEU A 1 91 ? -6.686 1.830 2.988 1.00 93.75 91 LEU A CA 1
ATOM 771 C C . LEU A 1 91 ? -6.856 2.419 4.393 1.00 93.75 91 LEU A C 1
ATOM 773 O O . LEU A 1 91 ? -7.580 1.866 5.217 1.00 93.75 91 LEU A O 1
ATOM 777 N N . ARG A 1 92 ? -6.256 3.587 4.651 1.00 91.44 92 ARG A N 1
ATOM 778 C CA . ARG A 1 92 ? -6.356 4.263 5.947 1.00 91.44 92 ARG A CA 1
ATOM 779 C C . ARG A 1 92 ? -7.793 4.613 6.347 1.00 91.44 92 ARG A C 1
ATOM 781 O O . ARG A 1 92 ? -8.130 4.469 7.523 1.00 91.44 92 ARG A O 1
ATOM 788 N N . ILE A 1 93 ? -8.625 5.089 5.414 1.00 89.56 93 ILE A N 1
ATOM 789 C CA . ILE A 1 93 ? -10.025 5.418 5.731 1.00 89.56 93 ILE A CA 1
ATOM 790 C C . ILE A 1 93 ? -10.864 4.143 5.872 1.00 89.56 93 ILE A C 1
ATOM 792 O O . ILE A 1 93 ? -11.675 4.054 6.791 1.00 89.56 93 ILE A O 1
ATOM 796 N N . ARG A 1 94 ? -10.550 3.112 5.069 1.00 90.12 94 ARG A N 1
ATOM 797 C CA . ARG A 1 94 ? -11.208 1.794 5.086 1.00 90.12 94 ARG A CA 1
ATOM 798 C C . ARG A 1 94 ? -11.157 1.091 6.442 1.00 90.12 94 ARG A C 1
ATOM 800 O O . ARG A 1 94 ? -12.084 0.365 6.779 1.00 90.12 94 ARG A O 1
ATOM 807 N N . ILE A 1 95 ? -10.105 1.336 7.227 1.00 88.44 95 ILE A N 1
ATOM 808 C CA . ILE A 1 95 ? -9.942 0.818 8.599 1.00 88.44 95 ILE A CA 1
ATOM 809 C C . ILE A 1 95 ? -11.063 1.289 9.521 1.00 88.44 95 ILE A C 1
ATOM 811 O O . ILE A 1 95 ? -11.521 0.525 10.365 1.00 88.44 95 ILE A O 1
ATOM 815 N N . LYS A 1 96 ? -11.477 2.552 9.381 1.00 82.25 96 LYS A N 1
ATOM 816 C CA . LYS A 1 96 ? -12.562 3.113 10.183 1.00 82.25 96 LYS A CA 1
ATOM 817 C C . LYS A 1 96 ? -13.908 2.696 9.602 1.00 82.25 96 LYS A C 1
ATOM 819 O O . LYS A 1 96 ? -14.744 2.171 10.317 1.00 82.25 96 LYS A O 1
ATOM 824 N N . GLU A 1 97 ? -14.076 2.865 8.297 1.00 80.19 97 GLU A N 1
ATOM 825 C CA . GLU A 1 97 ? -15.282 2.493 7.559 1.00 80.19 97 GLU A CA 1
ATOM 826 C C . GLU A 1 97 ? -14.844 2.003 6.177 1.00 80.19 97 GLU A C 1
ATOM 828 O O . GLU A 1 97 ? -14.199 2.775 5.467 1.00 80.19 97 GLU A O 1
ATOM 833 N N . PRO A 1 98 ? -15.141 0.764 5.744 1.00 81.06 98 PRO A N 1
ATOM 834 C CA . PRO A 1 98 ? -16.174 -0.150 6.244 1.00 81.06 98 PRO A CA 1
ATOM 835 C C . PRO A 1 98 ? -15.690 -1.260 7.199 1.00 81.06 98 PRO A C 1
ATOM 837 O O . PRO A 1 98 ? -16.496 -2.107 7.567 1.00 81.06 98 PRO A O 1
ATOM 840 N N . LEU A 1 99 ? -14.402 -1.322 7.560 1.00 83.44 99 LEU A N 1
ATOM 841 C CA . LEU A 1 99 ? -13.861 -2.457 8.329 1.00 83.44 99 LEU A CA 1
ATOM 842 C C . LEU A 1 99 ? -14.143 -2.388 9.841 1.00 83.44 99 LEU A C 1
ATOM 844 O O . LEU A 1 99 ? -14.007 -3.406 10.511 1.00 83.44 99 LEU A O 1
ATOM 848 N N . ASP A 1 100 ? -14.529 -1.216 10.359 1.00 83.56 100 ASP A N 1
ATOM 849 C CA . ASP A 1 100 ? -14.930 -0.983 11.758 1.00 83.56 100 ASP A CA 1
ATOM 850 C C . ASP A 1 100 ? -13.905 -1.468 12.808 1.00 83.56 100 ASP A C 1
ATOM 852 O O . ASP A 1 100 ? -14.231 -2.024 13.855 1.00 83.56 100 ASP A O 1
ATOM 856 N N . PHE A 1 101 ? -12.612 -1.257 12.540 1.00 84.81 101 PHE A N 1
ATOM 857 C CA . PHE A 1 101 ? -11.527 -1.697 13.432 1.00 84.81 101 PHE A CA 1
ATOM 858 C C . PHE A 1 101 ? -11.227 -0.766 14.601 1.00 84.81 101 PHE A C 1
ATOM 860 O O . PHE A 1 101 ? -10.341 -1.048 15.421 1.00 84.81 101 PHE A O 1
ATOM 867 N N . ILE A 1 102 ? -11.922 0.363 14.660 1.00 85.06 102 ILE A N 1
ATOM 868 C CA . ILE A 1 102 ? -11.721 1.398 15.661 1.00 85.06 102 ILE A CA 1
ATOM 869 C C . ILE A 1 102 ? -12.927 1.372 16.600 1.00 85.06 102 ILE A C 1
ATOM 871 O O . ILE A 1 102 ? -13.990 1.853 16.219 1.00 85.06 102 ILE A O 1
ATOM 875 N N . PRO A 1 103 ? -12.779 0.852 17.833 1.00 83.88 103 PRO A N 1
ATOM 876 C CA . PRO A 1 103 ? -13.861 0.855 18.804 1.00 83.88 103 PRO A CA 1
ATOM 877 C C . PRO A 1 103 ? -14.433 2.255 19.029 1.00 83.88 103 PRO A C 1
ATOM 879 O O . PRO A 1 103 ? -13.696 3.243 19.132 1.00 83.88 103 PRO A O 1
ATOM 882 N N . ALA A 1 104 ? -15.752 2.326 19.189 1.00 80.25 104 ALA A N 1
ATOM 883 C CA . ALA A 1 104 ? -16.409 3.542 19.641 1.00 80.25 104 ALA A CA 1
ATOM 884 C C . ALA A 1 104 ? -15.901 3.952 21.039 1.00 80.25 104 ALA A C 1
ATOM 886 O O . ALA A 1 104 ? -15.581 3.106 21.876 1.00 80.25 104 ALA A O 1
ATOM 887 N N . ASN A 1 105 ? -15.900 5.260 21.313 1.00 86.06 105 ASN A N 1
ATOM 888 C CA . ASN A 1 105 ? -15.543 5.869 22.606 1.00 86.06 105 ASN A CA 1
ATOM 889 C C . ASN A 1 105 ? -14.047 5.888 22.970 1.00 86.06 105 ASN A C 1
ATOM 891 O O . ASN A 1 105 ? -13.703 6.112 24.131 1.00 86.06 105 ASN A O 1
ATOM 895 N N . LEU A 1 106 ? -13.148 5.707 22.001 1.00 87.56 106 LEU A N 1
ATOM 896 C CA . LEU A 1 106 ? -11.727 5.991 22.207 1.00 87.56 106 LEU A CA 1
ATOM 897 C C . LEU A 1 106 ? -11.458 7.500 22.287 1.00 87.56 106 LEU A C 1
ATOM 899 O O . LEU A 1 106 ? -12.160 8.318 21.686 1.00 87.56 106 LEU A O 1
ATOM 903 N N . SER A 1 107 ? -10.401 7.883 23.010 1.00 91.69 107 SER A N 1
ATOM 904 C CA . SER A 1 107 ? -9.871 9.240 22.887 1.00 91.69 107 SER A CA 1
ATOM 905 C C . SER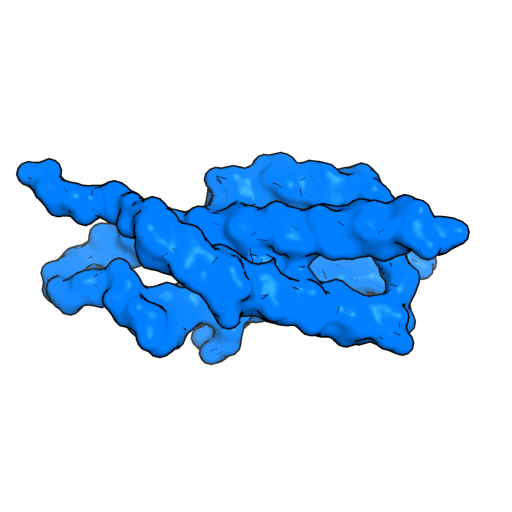 A 1 107 ? -9.347 9.456 21.463 1.00 91.69 107 SER A C 1
ATOM 907 O O . SER A 1 107 ? -8.935 8.510 20.793 1.00 91.69 107 SER A O 1
ATOM 909 N N . ARG A 1 108 ? -9.284 10.710 20.998 1.00 89.25 108 ARG A N 1
ATOM 910 C CA . ARG A 1 108 ? -8.732 11.021 19.663 1.00 89.25 108 ARG A CA 1
ATOM 911 C C . ARG A 1 108 ? -7.307 10.487 19.466 1.00 89.25 108 ARG A C 1
ATOM 913 O O . ARG A 1 108 ? -6.936 10.126 18.352 1.00 89.25 108 ARG A O 1
ATOM 920 N N . ASN A 1 109 ? -6.508 10.459 20.533 1.00 90.12 109 ASN A N 1
ATOM 921 C CA . ASN A 1 109 ? -5.137 9.957 20.479 1.00 90.12 109 ASN A CA 1
ATOM 922 C C . ASN A 1 109 ? -5.108 8.430 20.349 1.00 90.12 109 ASN A C 1
ATOM 924 O O . ASN A 1 109 ? -4.333 7.910 19.548 1.00 90.12 109 ASN A O 1
ATOM 928 N N . ASP A 1 110 ? -5.980 7.729 21.074 1.00 89.88 110 ASP A N 1
ATOM 929 C CA . ASP A 1 110 ? -6.070 6.267 21.017 1.00 89.88 110 ASP A CA 1
ATOM 930 C C . ASP A 1 110 ? -6.674 5.790 19.692 1.00 89.88 110 ASP A C 1
ATOM 932 O O . ASP A 1 110 ? -6.168 4.842 19.097 1.00 89.88 110 ASP A O 1
ATOM 936 N N . GLU A 1 111 ? -7.692 6.490 19.176 1.00 90.19 111 GLU A N 1
ATOM 937 C CA . GLU A 1 111 ? -8.246 6.258 17.835 1.00 90.19 111 GLU A CA 1
ATOM 938 C C . GLU A 1 111 ? -7.145 6.357 16.776 1.00 90.19 111 GLU A C 1
ATOM 940 O O . GLU A 1 111 ? -6.977 5.452 15.957 1.00 90.19 111 GLU A O 1
ATOM 945 N N . ARG A 1 112 ? -6.341 7.426 16.824 1.00 89.38 112 ARG A N 1
ATOM 946 C CA . ARG A 1 112 ? -5.236 7.615 15.884 1.00 89.38 112 ARG A CA 1
ATOM 947 C C . ARG A 1 112 ? -4.184 6.514 16.009 1.00 89.38 112 ARG A C 1
ATOM 949 O O . ARG A 1 112 ? -3.745 5.993 14.987 1.00 89.38 112 ARG A O 1
ATOM 956 N N . ALA A 1 113 ? -3.776 6.172 17.230 1.00 90.00 113 ALA A N 1
ATOM 957 C CA . ALA A 1 113 ? -2.779 5.132 17.464 1.00 90.00 113 ALA A CA 1
ATOM 958 C C . ALA A 1 113 ? -3.261 3.768 16.945 1.00 90.00 113 ALA A C 1
ATOM 960 O O . ALA A 1 113 ? -2.521 3.064 16.257 1.00 90.00 113 ALA A O 1
ATOM 961 N N . ARG A 1 114 ? -4.530 3.428 17.200 1.00 89.44 114 ARG A N 1
ATOM 962 C CA . ARG A 1 114 ? -5.151 2.186 16.728 1.00 89.44 114 ARG A CA 1
ATOM 963 C C . ARG A 1 114 ? -5.282 2.158 15.207 1.00 89.44 114 ARG A C 1
ATOM 965 O O . ARG A 1 114 ? -4.999 1.135 14.588 1.00 89.44 114 ARG A O 1
ATOM 972 N N . GLN A 1 115 ? -5.648 3.284 14.600 1.00 90.44 115 GLN A N 1
ATOM 973 C CA . GLN A 1 115 ? -5.712 3.415 13.148 1.00 90.44 115 GLN A CA 1
ATOM 974 C C . GLN A 1 115 ? -4.333 3.250 12.503 1.00 90.44 115 GLN A C 1
ATOM 976 O O . GLN A 1 115 ? -4.213 2.540 11.510 1.00 90.44 115 GLN A O 1
ATOM 981 N N . GLU A 1 116 ? -3.289 3.873 13.054 1.00 90.44 116 GLU A N 1
ATOM 982 C CA . GLU A 1 116 ? -1.919 3.735 12.541 1.00 90.44 116 GLU A CA 1
ATOM 983 C C . GLU A 1 116 ? -1.400 2.296 12.682 1.00 90.44 116 GLU A C 1
ATOM 985 O O . GLU A 1 116 ? -0.742 1.796 11.769 1.00 90.44 116 GLU A O 1
ATOM 990 N N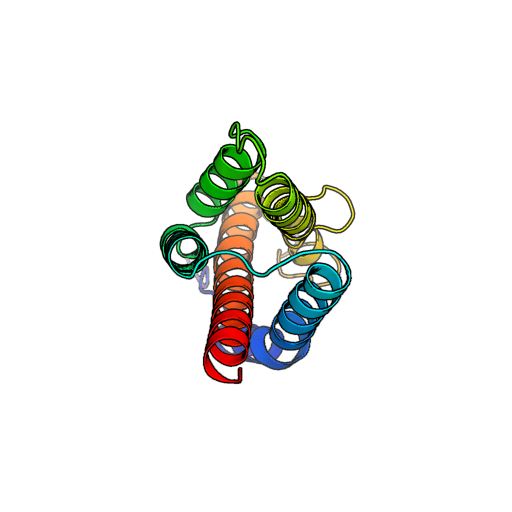 . GLN A 1 117 ? -1.748 1.605 13.772 1.00 90.88 117 GLN A N 1
ATOM 991 C CA . GLN A 1 117 ? -1.406 0.198 13.977 1.00 90.88 117 GLN A CA 1
ATOM 992 C C . GLN A 1 117 ? -2.036 -0.712 12.910 1.00 90.88 117 GLN A C 1
ATOM 994 O O . GLN A 1 117 ? -1.322 -1.476 12.257 1.00 90.88 117 GLN A O 1
ATOM 999 N N . TRP A 1 118 ? -3.352 -0.611 12.696 1.00 92.31 118 TRP A N 1
ATOM 1000 C CA . TRP A 1 118 ? -4.041 -1.387 11.659 1.00 92.31 118 TRP A CA 1
ATOM 1001 C C . TRP A 1 118 ? -3.572 -1.018 10.251 1.00 92.31 118 TRP A C 1
ATOM 1003 O O . TRP A 1 118 ? -3.378 -1.903 9.422 1.00 92.31 118 TRP A O 1
ATOM 1013 N N . ALA A 1 119 ? -3.326 0.268 9.985 1.00 93.00 119 ALA A N 1
ATOM 1014 C CA . ALA A 1 119 ? -2.820 0.719 8.693 1.00 93.00 119 ALA A CA 1
ATOM 1015 C C . ALA A 1 119 ? -1.447 0.124 8.398 1.00 93.00 119 ALA A C 1
ATOM 1017 O O . ALA A 1 119 ? -1.209 -0.313 7.278 1.00 93.00 119 ALA A O 1
ATOM 1018 N N . GLY A 1 120 ? -0.571 0.056 9.404 1.00 93.81 120 GLY A N 1
ATOM 1019 C CA . GLY A 1 120 ? 0.729 -0.593 9.284 1.00 93.81 120 GLY A CA 1
ATOM 1020 C C . GLY A 1 120 ? 0.612 -2.062 8.891 1.00 93.81 120 GLY A C 1
ATOM 1021 O O . GLY A 1 120 ? 1.217 -2.468 7.905 1.00 93.81 120 GLY A O 1
ATOM 1022 N N . ALA A 1 121 ? -0.196 -2.843 9.611 1.00 94.25 121 ALA A N 1
ATOM 1023 C CA . ALA A 1 121 ? -0.329 -4.272 9.332 1.00 94.25 121 ALA A CA 1
ATOM 1024 C C . ALA A 1 121 ? -0.981 -4.562 7.977 1.00 94.25 121 ALA A C 1
ATOM 1026 O O . ALA A 1 121 ? -0.427 -5.317 7.184 1.00 94.25 121 ALA A O 1
ATOM 1027 N N . LEU A 1 122 ? -2.108 -3.916 7.665 1.00 95.25 122 LEU A N 1
ATOM 1028 C CA . LEU A 1 122 ? -2.794 -4.129 6.387 1.00 95.25 122 LEU A CA 1
ATOM 1029 C C . LEU A 1 122 ? -1.939 -3.662 5.202 1.00 95.25 122 LEU A C 1
ATOM 1031 O O . LEU A 1 122 ? -1.911 -4.311 4.159 1.00 95.25 122 LEU A O 1
ATOM 1035 N N . ALA A 1 123 ? -1.220 -2.545 5.345 1.00 96.62 123 ALA A N 1
ATOM 1036 C CA . ALA A 1 123 ? -0.325 -2.081 4.292 1.00 96.62 123 ALA A CA 1
ATOM 1037 C C . ALA A 1 123 ? 0.873 -3.015 4.110 1.00 96.62 123 ALA A C 1
ATOM 1039 O O . ALA A 1 123 ? 1.314 -3.209 2.979 1.00 96.62 123 ALA A O 1
ATOM 1040 N N . HIS A 1 124 ? 1.387 -3.600 5.196 1.00 97.00 124 HIS A N 1
ATOM 1041 C CA . HIS A 1 124 ? 2.457 -4.583 5.123 1.00 97.00 124 HIS A CA 1
ATOM 1042 C C . HIS A 1 124 ? 2.023 -5.821 4.335 1.00 97.00 124 HIS A C 1
ATOM 1044 O O . HIS A 1 124 ? 2.685 -6.163 3.358 1.00 97.00 124 HIS A O 1
ATOM 1050 N N . GLU A 1 125 ? 0.883 -6.421 4.688 1.00 97.25 125 GLU A N 1
ATOM 1051 C CA . GLU A 1 125 ? 0.302 -7.571 3.979 1.00 97.25 125 GLU A CA 1
ATOM 1052 C C . GLU A 1 125 ? 0.053 -7.257 2.497 1.00 97.25 125 GLU A C 1
ATOM 1054 O O . GLU A 1 125 ? 0.490 -7.987 1.608 1.00 97.25 125 GLU A O 1
ATOM 1059 N N . PHE A 1 126 ? -0.570 -6.113 2.198 1.00 98.06 126 PHE A N 1
ATOM 1060 C CA . PHE A 1 126 ? -0.785 -5.685 0.815 1.00 98.06 126 PHE A CA 1
ATOM 1061 C C . PHE A 1 126 ? 0.530 -5.555 0.031 1.00 98.06 126 PHE A C 1
ATOM 1063 O O . PHE A 1 126 ? 0.626 -6.020 -1.105 1.00 98.06 126 PHE A O 1
ATOM 1070 N N . VAL A 1 127 ? 1.559 -4.931 0.621 1.00 98.06 127 VAL A N 1
ATOM 1071 C CA . VAL A 1 127 ? 2.868 -4.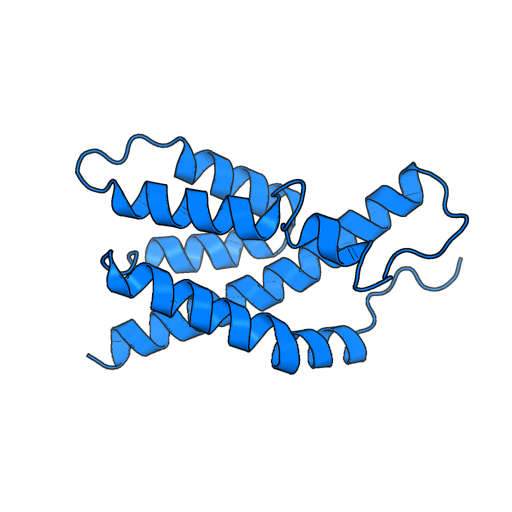780 -0.031 1.00 98.06 127 VAL A CA 1
ATOM 1072 C C . VAL A 1 127 ? 3.548 -6.133 -0.219 1.00 98.06 127 VAL A C 1
ATOM 1074 O O . VAL A 1 127 ? 4.148 -6.346 -1.271 1.00 98.06 127 VAL A O 1
ATOM 1077 N N . GLN A 1 128 ? 3.448 -7.055 0.740 1.00 97.62 128 GLN A N 1
ATOM 1078 C CA . GLN A 1 128 ? 3.968 -8.412 0.576 1.00 97.62 128 GLN A CA 1
ATOM 1079 C C . GLN A 1 128 ? 3.333 -9.104 -0.635 1.00 97.62 128 GLN A C 1
ATOM 1081 O O . GLN A 1 128 ? 4.064 -9.593 -1.499 1.00 97.62 128 GLN A O 1
ATOM 1086 N N . HIS A 1 129 ? 2.002 -9.069 -0.754 1.00 97.94 129 HIS A N 1
ATOM 1087 C CA . HIS A 1 129 ? 1.285 -9.642 -1.899 1.00 97.94 129 HIS A CA 1
ATOM 1088 C C . HIS A 1 129 ? 1.664 -8.978 -3.220 1.00 97.94 129 HIS A C 1
ATOM 1090 O O . HIS A 1 129 ? 1.908 -9.665 -4.211 1.00 97.94 129 HIS A O 1
ATOM 1096 N N . LEU A 1 130 ? 1.764 -7.647 -3.236 1.00 97.81 130 LEU A N 1
ATOM 1097 C CA . LEU A 1 130 ? 2.139 -6.883 -4.425 1.00 97.81 130 LEU A CA 1
ATOM 1098 C C . LEU A 1 130 ? 3.556 -7.230 -4.895 1.00 97.81 130 LEU A C 1
ATOM 1100 O O . LEU A 1 130 ? 3.779 -7.465 -6.082 1.00 97.81 130 LEU A O 1
ATOM 1104 N N . VAL A 1 131 ? 4.513 -7.293 -3.967 1.00 96.50 131 VAL A N 1
ATOM 1105 C CA . VAL A 1 131 ? 5.905 -7.648 -4.266 1.00 96.50 131 VAL A CA 1
ATOM 1106 C C . VAL A 1 131 ? 6.004 -9.103 -4.713 1.00 96.50 131 VAL A C 1
ATOM 1108 O O . VAL A 1 131 ? 6.684 -9.380 -5.698 1.00 96.50 131 VAL A O 1
ATOM 1111 N N . ALA A 1 132 ? 5.305 -10.027 -4.053 1.00 96.00 132 ALA A N 1
ATOM 1112 C CA . ALA A 1 132 ? 5.277 -11.430 -4.453 1.00 96.00 132 ALA A CA 1
ATOM 1113 C C . ALA A 1 132 ? 4.708 -11.603 -5.870 1.00 96.00 132 ALA A C 1
ATOM 1115 O O . ALA A 1 132 ? 5.304 -12.298 -6.692 1.00 96.00 132 ALA A O 1
ATOM 1116 N N . ALA A 1 133 ? 3.603 -10.923 -6.189 1.00 95.00 133 ALA A N 1
ATOM 1117 C CA . ALA A 1 133 ? 3.009 -10.941 -7.523 1.00 95.00 133 ALA A CA 1
ATOM 1118 C C . ALA A 1 133 ? 3.951 -10.351 -8.585 1.00 95.00 133 ALA A C 1
ATOM 1120 O O . ALA A 1 133 ? 4.100 -10.931 -9.660 1.00 95.00 133 ALA A O 1
ATOM 1121 N N . ALA A 1 134 ? 4.631 -9.245 -8.269 1.00 94.25 134 ALA A N 1
ATOM 1122 C CA . ALA A 1 134 ? 5.618 -8.624 -9.149 1.00 94.25 134 ALA A CA 1
ATOM 1123 C C . ALA A 1 134 ? 6.817 -9.546 -9.419 1.00 94.25 134 ALA A C 1
ATOM 1125 O O . ALA A 1 134 ? 7.248 -9.682 -10.561 1.00 94.25 134 ALA A O 1
ATOM 1126 N N . LEU A 1 135 ? 7.342 -10.206 -8.383 1.00 92.25 135 LEU A N 1
ATOM 1127 C CA . LEU A 1 135 ? 8.451 -11.152 -8.518 1.00 92.25 135 LEU A CA 1
ATOM 1128 C C . LEU A 1 135 ? 8.049 -12.393 -9.314 1.00 92.25 135 LEU A C 1
ATOM 1130 O O . LEU A 1 135 ? 8.822 -12.850 -10.148 1.00 92.25 135 LEU A O 1
ATOM 1134 N N . TYR A 1 136 ? 6.843 -12.917 -9.089 1.00 91.69 136 TYR A N 1
ATOM 1135 C CA . TYR A 1 136 ? 6.321 -14.039 -9.865 1.00 91.69 136 TYR A CA 1
ATOM 1136 C C . TYR A 1 136 ? 6.198 -13.684 -11.350 1.00 91.69 136 TYR A C 1
ATOM 1138 O O . TYR A 1 136 ? 6.604 -14.470 -12.198 1.00 91.69 136 TYR A O 1
ATOM 1146 N N . HIS A 1 137 ? 5.696 -12.485 -11.663 1.00 88.56 137 HIS A N 1
ATOM 1147 C CA . HIS A 1 137 ? 5.628 -11.992 -13.037 1.00 88.56 137 HIS A CA 1
ATOM 1148 C C . HIS A 1 137 ? 7.024 -11.878 -13.671 1.00 88.56 137 HIS A C 1
ATOM 1150 O O . HIS A 1 137 ? 7.226 -12.368 -14.771 1.00 88.56 137 HIS A O 1
ATOM 1156 N N . ALA A 1 138 ? 8.006 -11.334 -12.945 1.00 85.88 138 ALA A N 1
ATOM 1157 C CA . ALA A 1 138 ? 9.372 -11.155 -13.446 1.00 85.88 138 ALA A CA 1
ATOM 1158 C C . ALA A 1 138 ? 10.167 -12.460 -13.665 1.00 85.88 138 ALA A C 1
ATOM 1160 O O . ALA A 1 138 ? 11.183 -12.433 -14.350 1.00 85.88 138 ALA A O 1
ATOM 1161 N N . VAL A 1 139 ? 9.765 -13.572 -13.036 1.00 79.62 139 VAL A N 1
ATOM 1162 C CA . VAL A 1 139 ? 10.391 -14.903 -13.203 1.00 79.62 139 VAL A CA 1
ATOM 1163 C C . VAL A 1 139 ? 9.620 -15.774 -14.207 1.00 79.62 139 VAL A C 1
ATOM 1165 O O . VAL A 1 139 ? 10.150 -16.772 -14.686 1.00 79.62 139 VAL A O 1
ATOM 1168 N N . GLY A 1 140 ? 8.358 -15.434 -14.484 1.00 61.12 140 GLY A N 1
ATOM 1169 C CA . GLY A 1 140 ? 7.472 -16.172 -15.386 1.00 61.12 140 GLY A CA 1
ATOM 1170 C C . GLY A 1 140 ? 7.589 -15.799 -16.869 1.00 61.12 140 GLY A C 1
ATOM 1171 O O . GLY A 1 140 ? 6.910 -16.428 -17.679 1.00 61.12 140 GLY A O 1
ATOM 1172 N N . GLU A 1 141 ? 8.419 -14.809 -17.205 1.00 49.25 141 GLU A N 1
ATOM 1173 C CA . GLU A 1 141 ? 8.870 -14.470 -18.567 1.00 49.25 141 GLU A CA 1
ATOM 1174 C C . GLU A 1 141 ? 10.290 -14.999 -18.817 1.00 49.25 141 GLU A C 1
ATOM 1176 O O . GLU A 1 141 ? 10.551 -15.456 -19.953 1.00 49.25 141 GLU A O 1
#

Secondary structure (DSSP, 8-state):
----S--HHHHHHHIIIIIHHHHHHHHHHHHTTSPPPPHHHHHHHHHHTTSHHHHHHHHHHHHHS--TT-HHHHHHHHHHHHHHH-TTTSHHHHTTTTT--S-TT--HHHHHHHHHHHHHHHHHHHHHHHHHHHHHHHH--

Organism: NCBI:txid2491704

Sequence (141 aa):
MGHNQIDEHYLGVLSDTLLYPEARQFLDRFLKEYELLPTKQMVGLLTFSRNWGELLRFVKHQEGRDWGNKDHYKQFYAQLRRYLDDAKTGLRIRIKEPLDFIPANLSRNDERARQEQWAGALAHEFVQHLVAAALYHAVGE

Foldseek 3Di:
DDDLDDPVVVLVVCLPPPLLVVLLVLLVVLVVPDDFDPLVVLVVLLVQLQFLVSNLVVLVPQLPDDPPVPVSSNVSSVSLNCCDPPPPRHPLVVCVPPVVQADPPDDPVVSVVSSRVVSSSSSNSNSVSNSVSSVCVVVVD

pLDDT: mean 90.86, std 10.6, range [36.0, 98.06]